Protein 9HFJ (pdb70)

Nearest PDB structures (foldseek):
  3rfz-assembly3_B  TM=6.258E-01  e=2.443E-03  Escherichia coli
  6fwv-assembly2_B  TM=6.208E-01  e=6.129E-03  Bacillus anthracis
  6fwv-assembly1_A  TM=6.391E-01  e=9.709E-03  Bacillus anthracis
  3rfz-assembly3_E-2  TM=5.657E-01  e=2.903E-03  Escherichia coli
  6e14-assembly1_D  TM=5.363E-01  e=2.171E-02  Escherichia coli

Solvent-accessible surface area: 5100 Å² total; per-residue (Å²): 219,104,44,54,0,117,5,68,0,5,30,74,119,45,110,49,5,94,28,0,37,0,56,28,29,211,59,147,48,39,42,113,2,64,137,80,0,56,9,49,12,73,0,41,41,141,20,29,0,30,0,33,63,124,38,43,138,74,59,95,28,60,0,110,44,108,78,76,17,141,1,46,0,96,126,78,174,108,174,204

Sequence (80 aa):
QQITVKGHVVDATGEPVIGASVIEGKSTNGTITDIDGNFSLNVSANSSALTISFVGYKKTQTVSVNGKTALKVTLQELEHHH

B-factor: mean 22.39, std 11.8, range [12.03, 117.42]

Foldseek 3Di:
DWAKAKEAEEEPVRQADAFKWKAWPPDPFIDGAHPRRIDIGIGHQQTWIWIDDPQWDIDIGGNNNPNYYYHYTYGDDDDD

Structure (mmCIF, N/CA/C/O backbone):
data_9HFJ
#
_entry.id   9HFJ
#
_cell.length_a   62.084
_cell.length_b   62.084
_cell.length_c   53.202
_cell.angle_alpha   90
_cell.angle_beta   90
_cell.angle_gamma   120
#
_symmetry.space_group_name_H-M   'H 3'
#
loop_
_entity.id
_entity.type
_entity.pdbx_description
1 polymer 'SusC homolog'
2 non-polymer 'NICKEL (II) ION'
3 non-polymer 'THIOCYANATE ION'
4 non-polymer 1,2-ETHANEDIOL
5 non-polymer DI(HYDROXYETHYL)ETHER
6 non-polymer 'TRIETHYLENE GLYCOL'
7 water water
#
loop_
_atom_site.group_PDB
_atom_site.id
_atom_site.type_symbol
_atom_site.label_atom_id
_atom_site.label_alt_id
_atom_site.label_comp_id
_atom_site.label_asym_id
_atom_site.label_entity_id
_atom_site.label_seq_id
_atom_site.pdbx_PDB_ins_code
_atom_site.Cartn_x
_atom_site.Cartn_y
_atom_site.Cartn_z
_atom_site.occupancy
_atom_site.B_iso_or_equiv
_atom_site.auth_seq_id
_atom_site.auth_comp_id
_atom_site.auth_asym_id
_atom_site.auth_atom_id
_atom_site.pdbx_PDB_model_num
ATOM 1 N N . GLN A 1 3 ? 4.098 -17.232 8.219 1 50.091 30 GLN A N 1
ATOM 2 C CA . GLN A 1 3 ? 2.969 -18.189 8.065 1 42.81 30 GLN A CA 1
ATOM 3 C C . GLN A 1 3 ? 1.736 -17.655 8.799 1 38.112 30 GLN A C 1
ATOM 4 O O . GLN A 1 3 ? 0.616 -18.098 8.54 1 36.874 30 GLN A O 1
ATOM 10 N N . GLN A 1 4 ? 1.957 -16.713 9.725 1 31.118 31 GLN A N 1
ATOM 11 C CA . GLN A 1 4 ? 0.848 -16.01 10.347 1 25.166 31 GLN A CA 1
ATOM 12 C C . GLN A 1 4 ? 1.068 -14.502 10.179 1 22.878 31 GLN A C 1
ATOM 13 O O . GLN A 1 4 ? 2.125 -14.032 9.769 1 24.798 31 GLN A O 1
ATOM 19 N N . ILE A 1 5 ? 0.037 -13.73 10.505 1 18.499 32 ILE A N 1
ATOM 20 C CA . ILE A 1 5 ? 0.192 -12.334 10.883 1 16.644 32 ILE A CA 1
ATOM 21 C C . ILE A 1 5 ? -0.372 -12.13 12.293 1 16.95 32 ILE A C 1
ATOM 22 O O . ILE A 1 5 ? -1.11 -12.98 12.816 1 19.014 32 ILE A O 1
ATOM 27 N N . THR A 1 6 ? -0.041 -10.984 12.902 1 16.229 33 THR A N 1
ATOM 28 C CA . THR A 1 6 ? -0.574 -10.655 14.206 1 16.272 33 THR A CA 1
ATOM 29 C C . THR A 1 6 ? -1.676 -9.628 13.984 1 16.627 33 THR A C 1
ATOM 30 O O . THR A 1 6 ? -1.432 -8.554 13.464 1 17.969 33 THR A O 1
ATOM 34 N N . VAL A 1 7 ? -2.926 -10.014 14.296 1 16.114 34 VAL A N 1
ATOM 35 C CA . VAL A 1 7 ? -4.032 -9.088 14.191 1 16.051 34 VAL A CA 1
ATOM 36 C C . VAL A 1 7 ? -4.302 -8.434 15.543 1 16.332 34 VAL A C 1
ATOM 37 O O . VAL A 1 7 ? -4.513 -9.138 16.549 1 17.6 34 VAL A O 1
ATOM 41 N N . LYS A 1 8 ? -4.287 -7.1 15.548 1 15.748 35 LYS A N 1
ATOM 42 C CA . LYS A 1 8 ? -4.67 -6.312 16.711 1 17.785 35 LYS A CA 1
ATOM 43 C C . LYS A 1 8 ? -6.057 -5.735 16.432 1 18.103 35 LYS A C 1
ATOM 44 O O . LYS A 1 8 ? -6.3 -5.14 15.382 1 21.28 35 LYS A O 1
ATOM 50 N N . GLY A 1 9 ? -7.003 -6.069 17.281 1 16.168 36 GLY A N 1
ATOM 51 C CA . GLY A 1 9 ? -8.387 -5.703 16.994 1 15.637 36 GLY A CA 1
ATOM 52 C C . GLY A 1 9 ? -9.025 -4.995 18.185 1 16.432 36 GLY A C 1
ATOM 53 O O . GLY A 1 9 ? -8.506 -5.041 19.311 1 16.991 36 GLY A O 1
ATOM 54 N N . HIS A 1 10 ? -10.132 -4.314 17.884 1 14.612 37 HIS A N 1
ATOM 55 C CA . HIS A 1 10 ? -10.918 -3.589 18.848 1 16.055 37 HIS A CA 1
ATOM 56 C C . HIS A 1 10 ? -12.388 -3.942 18.623 1 15.027 37 HIS A C 1
ATOM 57 O O . HIS A 1 10 ? -12.909 -3.778 17.531 1 16.847 37 HIS A O 1
ATOM 64 N N . VAL A 1 11 ? -13.026 -4.378 19.708 1 14.496 38 VAL A N 1
ATOM 65 C CA . VAL A 1 11 ? -14.40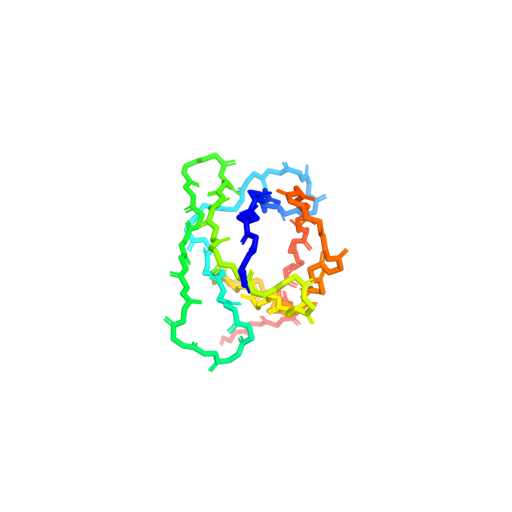6 -4.847 19.662 1 13.727 38 VAL A CA 1
ATOM 66 C C .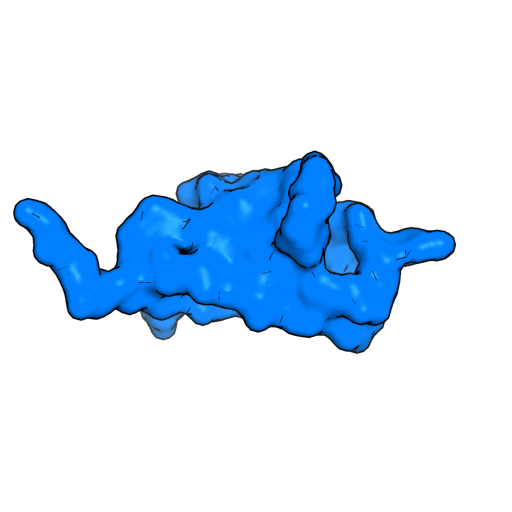 VAL A 1 11 ? -15.286 -3.874 20.447 1 13.849 38 VAL A C 1
ATOM 67 O O . VAL A 1 11 ? -15.017 -3.652 21.637 1 14.268 38 VAL A O 1
ATOM 71 N N . VAL A 1 12 ? -16.33 -3.412 19.778 1 13.398 39 VAL A N 1
ATOM 72 C CA . VAL A 1 12 ? -17.25 -2.449 20.388 1 14.466 39 VAL A CA 1
ATOM 73 C C . VAL A 1 12 ? -18.683 -2.909 20.205 1 14.777 39 VAL A C 1
ATOM 74 O O . VAL A 1 12 ? -18.977 -3.736 19.335 1 14.32 39 VAL A O 1
ATOM 78 N N . ASP A 1 13 ? -19.594 -2.3 20.961 1 15.806 40 ASP A N 1
ATOM 79 C CA . ASP A 1 13 ? -21.019 -2.419 20.697 1 16.005 40 ASP A CA 1
ATOM 80 C C . ASP A 1 13 ? -21.429 -1.334 19.68 1 19.412 40 ASP A C 1
ATOM 81 O O . ASP A 1 13 ? -20.588 -0.535 19.191 1 19.508 40 ASP A O 1
ATOM 86 N N . ALA A 1 14 ? -22.728 -1.275 19.375 1 18.763 41 ALA A N 1
ATOM 87 C CA . ALA A 1 14 ? -23.2 -0.358 18.328 1 20.472 41 ALA A CA 1
ATOM 88 C C . ALA A 1 14 ? -23.03 1.112 18.736 1 24.852 41 ALA A C 1
ATOM 89 O O . ALA A 1 14 ? -22.957 1.959 17.842 1 25.946 41 ALA A O 1
ATOM 91 N N . THR A 1 15 ? -22.901 1.409 20.029 1 21.277 42 THR A N 1
ATOM 92 C CA . THR A 1 15 ? -22.649 2.79 20.457 1 25.579 42 THR A CA 1
ATOM 93 C C . THR A 1 15 ? -21.158 3.13 20.501 1 26.023 42 THR A C 1
ATOM 94 O O . THR A 1 15 ? -20.777 4.265 20.806 1 28.165 42 THR A O 1
ATOM 98 N N . GLY A 1 16 ? -20.271 2.16 20.226 1 20.711 43 GLY A N 1
ATOM 99 C CA . GLY A 1 16 ? -18.85 2.414 20.216 1 21.667 43 GLY A CA 1
ATOM 100 C C . GLY A 1 16 ? -18.145 2.178 21.558 1 18.508 43 GLY A C 1
ATOM 101 O O . GLY A 1 16 ? -16.938 2.403 21.632 1 21.415 43 GLY A O 1
ATOM 102 N N . GLU A 1 17 ? -18.851 1.646 22.557 1 19.074 44 GLU A N 1
ATOM 103 C CA . GLU A 1 17 ? -18.243 1.309 23.833 1 20.354 44 GLU A CA 1
ATOM 104 C C . GLU A 1 17 ? -17.569 -0.07 23.741 1 17.617 44 GLU A C 1
ATOM 105 O O . GLU A 1 17 ? -18.097 -0.971 23.062 1 19.002 44 GLU A O 1
ATOM 111 N N . PRO A 1 18 ? -16.378 -0.24 24.346 1 17.737 45 PRO A N 1
ATOM 112 C CA . PRO A 1 18 ? -15.67 -1.511 24.293 1 18.191 45 PRO A CA 1
ATOM 113 C C . PRO A 1 18 ? -16.501 -2.65 24.86 1 17.228 45 PRO A C 1
ATOM 114 O O . PRO A 1 18 ? -17.242 -2.512 25.841 1 18.264 45 PRO A O 1
ATOM 118 N N . VAL A 1 19 ? -16.353 -3.809 24.2 1 15.727 46 VAL A N 1
ATOM 119 C CA . VAL A 1 19 ? -16.871 -5.056 24.747 1 15.86 46 VAL A CA 1
ATOM 120 C C . VAL A 1 19 ? -15.735 -5.782 25.459 1 14.739 46 VAL A C 1
ATOM 121 O O . VAL A 1 19 ? -14.703 -6.052 24.815 1 14.498 46 VAL A O 1
ATOM 125 N N . ILE A 1 20 ? -15.845 -5.969 26.785 1 15.613 47 ILE A N 1
ATOM 126 C CA . ILE A 1 20 ? -14.752 -6.446 27.617 1 16.303 47 ILE A CA 1
ATOM 127 C C . ILE A 1 20 ? -14.977 -7.923 27.956 1 15.027 47 ILE A C 1
ATOM 128 O O . ILE A 1 20 ? -16.005 -8.316 28.507 1 17.501 47 ILE A O 1
ATOM 133 N N . GLY A 1 21 ? -13.971 -8.739 27.594 1 14.843 48 GLY A N 1
ATOM 134 C CA . GLY A 1 21 ? -14.099 -10.18 27.797 1 16.224 48 GLY A CA 1
ATOM 135 C C . GLY A 1 21 ? -14.704 -10.981 26.641 1 15.067 48 GLY A C 1
ATOM 136 O O . GLY A 1 21 ? -15.024 -12.153 26.846 1 14.64 48 GLY A O 1
ATOM 137 N N . ALA A 1 22 ? -14.86 -10.374 25.46 1 14.164 49 ALA A N 1
ATOM 138 C CA . ALA A 1 22 ? -15.389 -11.115 24.322 1 14.197 49 ALA A CA 1
ATOM 139 C C . ALA A 1 22 ? -14.352 -12.142 23.855 1 13.29 49 ALA A C 1
ATOM 140 O O . ALA A 1 22 ? -13.154 -11.914 23.892 1 14.227 49 ALA A O 1
ATOM 142 N N . SER A 1 23 ? -14.856 -13.294 23.41 1 12.886 50 SER A N 1
ATOM 143 C CA . SER A 1 23 ? -14.028 -14.361 22.845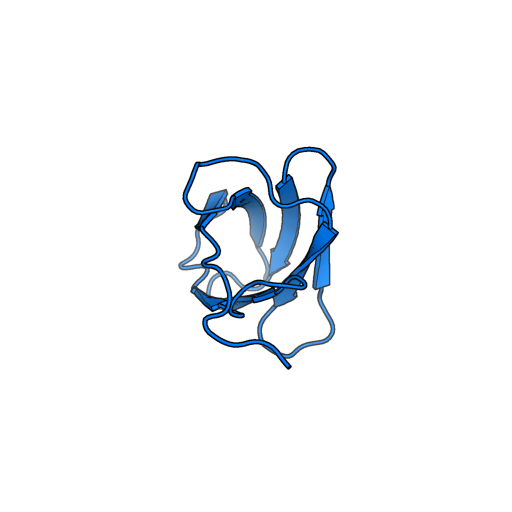 1 12.03 50 SER A CA 1
ATOM 144 C C . SER A 1 23 ? -13.737 -14.061 21.376 1 12.86 50 SER A C 1
ATOM 145 O O . SER A 1 23 ? -14.634 -13.643 20.619 1 12.826 50 SER A O 1
ATOM 148 N N . VAL A 1 24 ? -12.479 -14.25 20.987 1 12.502 51 VAL A N 1
ATOM 149 C CA . VAL A 1 24 ? -12.035 -14.002 19.615 1 12.754 51 VAL A CA 1
ATOM 150 C C . VAL A 1 24 ? -11.247 -15.236 19.204 1 13.039 51 VAL A C 1
ATOM 151 O O . VAL A 1 2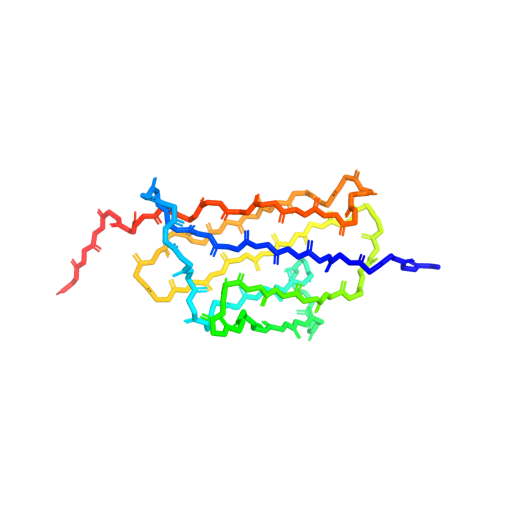4 ? -10.179 -15.48 19.767 1 14.123 51 VAL A O 1
ATOM 155 N N . ILE A 1 25 ? -11.794 -16.043 18.285 1 12.677 52 ILE A N 1
ATOM 156 C CA . ILE A 1 25 ? -11.207 -17.342 17.956 1 13.902 52 ILE A CA 1
ATOM 157 C C . ILE A 1 25 ? -10.916 -17.388 16.447 1 14.316 52 ILE A C 1
ATOM 158 O O . ILE A 1 25 ? -11.674 -16.84 15.627 1 14.291 52 ILE A O 1
ATOM 163 N N . GLU A 1 26 ? -9.798 -17.988 16.067 1 14.523 53 GLU A N 1
ATOM 164 C CA . GLU A 1 26 ? -9.489 -18.176 14.646 1 15.383 53 GLU A CA 1
ATOM 165 C C . GLU A 1 26 ? -10.389 -19.302 14.122 1 15.361 53 GLU A C 1
ATOM 166 O O . GLU A 1 26 ? -10.324 -20.499 14.525 1 16.981 53 GLU A O 1
ATOM 172 N N . GLY A 1 27 ? -11.263 -18.928 13.166 1 16.813 54 GLY A N 1
ATOM 173 C CA . GLY A 1 27 ? -12.232 -19.89 12.648 1 19.117 54 GLY A CA 1
ATOM 174 C C . GLY A 1 27 ? -12.917 -20.653 13.767 1 16.545 54 GLY A C 1
ATOM 175 O O . GLY A 1 27 ? -13.53 -20.057 14.676 1 17.782 54 GLY A O 1
ATOM 176 N N . LYS A 1 28 ? -12.918 -21.974 13.635 1 17.405 55 LYS A N 1
ATOM 177 C CA . LYS A 1 28 ? -13.466 -22.906 14.614 1 18.305 55 LYS A CA 1
ATOM 178 C C . LYS A 1 28 ? -12.368 -23.735 15.278 1 21.369 55 LYS A C 1
ATOM 179 O O . LYS A 1 28 ? -12.595 -24.875 15.731 1 20.361 55 LYS A O 1
ATOM 185 N N . SER A 1 29 ? -11.15 -23.169 15.308 1 17.962 56 SER A N 1
ATOM 186 C CA . SER A 1 29 ? -9.97 -23.844 15.856 1 17.993 56 SER A CA 1
ATOM 187 C C . SER A 1 29 ? -9.864 -23.642 17.381 1 17.645 56 SER A C 1
ATOM 188 O O . SER A 1 29 ? -10.736 -23.015 17.984 1 17.032 56 SER A O 1
ATOM 191 N N . THR A 1 30 ? -8.746 -24.104 17.953 1 17.739 57 THR A N 1
ATOM 192 C CA . THR A 1 30 ? -8.503 -23.846 19.387 1 16.071 57 THR A CA 1
ATOM 193 C C . THR A 1 30 ? -7.643 -22.597 19.607 1 16.039 57 THR A C 1
ATOM 194 O O . THR A 1 30 ? -7.34 -22.266 20.762 1 16.835 57 THR A O 1
ATOM 198 N N . ASN A 1 31 ? -7.292 -21.882 18.54 1 14.735 58 ASN A N 1
ATOM 199 C CA . ASN A 1 31 ? -6.506 -20.649 18.676 1 13.098 58 ASN A CA 1
ATOM 200 C C . ASN A 1 31 ? -7.402 -19.459 19.01 1 14.043 58 ASN A C 1
ATOM 201 O O . ASN A 1 31 ? -8.16 -18.981 18.152 1 15.275 58 ASN A O 1
ATOM 206 N N . GLY A 1 32 ? -7.375 -18.98 20.249 1 13.949 59 GLY A N 1
ATOM 207 C CA . GLY A 1 32 ? -8.332 -17.966 20.676 1 14.467 59 GLY A CA 1
ATOM 208 C C . GLY A 1 32 ? -7.778 -17.091 21.781 1 15.875 59 GLY A C 1
ATOM 209 O O . GLY A 1 32 ? -6.793 -17.463 22.436 1 14.5 59 GLY A O 1
ATOM 210 N N . THR A 1 33 ? -8.436 -15.958 21.975 1 13.912 60 THR A N 1
ATOM 211 C CA . THR A 1 33 ? -8.092 -15.013 23.015 1 13.151 60 THR A CA 1
ATOM 212 C C . THR A 1 33 ? -9.375 -14.337 23.491 1 12.751 60 THR A C 1
ATOM 213 O O . THR A 1 33 ? -10.472 -14.736 23.128 1 12.666 60 THR A O 1
ATOM 217 N N . ILE A 1 34 ? -9.191 -13.362 24.404 1 13.628 61 ILE A N 1
ATOM 218 C CA . ILE A 1 34 ? -10.303 -12.566 24.905 1 15.484 61 ILE A CA 1
ATOM 219 C C . ILE A 1 34 ? -9.939 -11.086 24.811 1 16.17 61 ILE A C 1
ATOM 220 O O . ILE A 1 34 ? -8.754 -10.718 24.842 1 17.794 61 ILE A O 1
ATOM 225 N N . THR A 1 35 ? -10.949 -10.222 24.691 1 14.255 62 THR A N 1
ATOM 226 C CA . THR A 1 35 ? -10.689 -8.789 24.709 1 14.582 62 THR A CA 1
ATOM 227 C C . THR A 1 35 ? -10.422 -8.342 26.149 1 15.557 62 THR A C 1
ATOM 228 O O . THR A 1 35 ? -10.989 -8.856 27.12 1 15.46 62 THR A O 1
ATOM 232 N N . ASP A 1 36 ? -9.548 -7.321 26.192 1 15.524 63 ASP A N 1
ATOM 233 C CA . ASP A 1 36 ? -9.132 -6.714 27.458 1 17.923 63 ASP A CA 1
ATOM 234 C C . ASP A 1 36 ? -10.115 -5.627 27.87 1 17.65 63 ASP A C 1
ATOM 235 O O . ASP A 1 36 ? -11.176 -5.378 27.321 1 17.418 63 ASP A O 1
ATOM 240 N N . ILE A 1 37 ? -9.659 -4.934 28.928 1 22.306 64 ILE A N 1
ATOM 241 C CA . ILE A 1 37 ? -10.384 -3.871 29.585 1 22.415 64 ILE A CA 1
ATOM 242 C C . ILE A 1 37 ? -10.719 -2.725 28.626 1 22.584 64 ILE A C 1
ATOM 243 O O . ILE A 1 37 ? -11.669 -1.986 28.844 1 25.051 64 ILE A O 1
ATOM 248 N N . ASP A 1 38 ? -9.966 -2.605 27.517 1 19.709 65 ASP A N 1
ATOM 249 C CA . ASP A 1 38 ? -10.209 -1.566 26.521 1 20.043 65 ASP A CA 1
ATOM 250 C C . ASP A 1 38 ? -10.892 -2.096 25.248 1 18.166 65 ASP A C 1
ATOM 251 O O . ASP A 1 38 ? -11.065 -1.369 24.27 1 19.626 65 ASP A O 1
ATOM 256 N N . GLY A 1 39 ? -11.358 -3.358 25.285 1 17.688 66 GLY A N 1
ATOM 257 C CA . GLY A 1 39 ? -11.991 -3.933 24.098 1 17.386 66 GLY A CA 1
ATOM 258 C C . GLY A 1 39 ? -10.969 -4.458 23.084 1 17.116 66 GLY A C 1
ATOM 259 O O . GLY A 1 39 ? -11.355 -4.851 21.975 1 16.392 66 GLY A O 1
ATOM 260 N N . ASN A 1 40 ? -9.703 -4.551 23.46 1 15.457 67 ASN A N 1
ATOM 261 C CA . ASN A 1 40 ? -8.64 -4.891 22.516 1 15.534 67 ASN A CA 1
ATOM 262 C C . ASN A 1 40 ? -8.217 -6.346 22.647 1 15.205 67 ASN A C 1
ATOM 263 O O . ASN A 1 40 ? -8.291 -6.932 23.718 1 15.547 67 ASN A O 1
ATOM 268 N N . PHE A 1 41 ? -7.803 -6.905 21.487 1 15.056 68 PHE A N 1
ATOM 269 C CA . PHE A 1 41 ? -7.242 -8.249 21.455 1 15.046 68 PHE A CA 1
ATOM 270 C C . PHE A 1 41 ? -6.028 -8.274 20.532 1 14.335 68 PHE A C 1
ATOM 271 O O . PHE A 1 41 ? -5.869 -7.419 19.654 1 15.689 68 PHE A O 1
ATOM 279 N N . SER A 1 42 ? -5.216 -9.332 20.686 1 15.477 69 SER A N 1
ATOM 280 C CA . SER A 1 42 ? -4.121 -9.635 19.786 1 15.835 69 SER A CA 1
ATOM 281 C C . SER A 1 42 ? -4.172 -11.139 19.533 1 14.27 69 SER A C 1
ATOM 282 O O . SER A 1 42 ? -4.331 -11.925 20.475 1 15.111 69 SER A O 1
ATOM 285 N N . LEU A 1 43 ? -4.128 -11.547 18.255 1 14.003 70 LEU A N 1
ATOM 286 C CA . LEU A 1 43 ? -4.151 -12.963 17.97 1 13.896 70 LEU A CA 1
ATOM 287 C C . LEU A 1 43 ? -3.257 -13.191 16.751 1 13.266 70 LEU A C 1
ATOM 288 O O . LEU A 1 43 ? -3.326 -12.429 1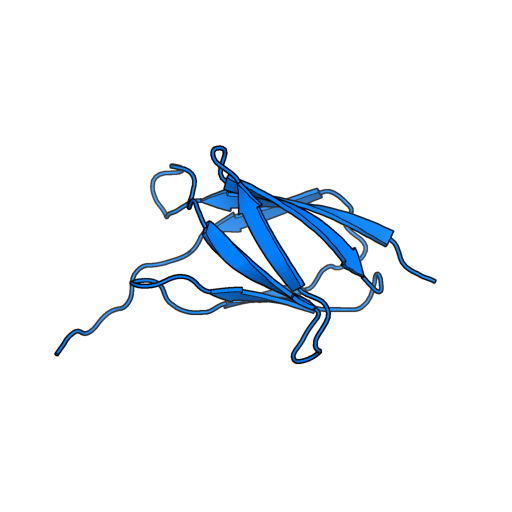5.776 1 15.104 70 LEU A O 1
ATOM 293 N N . ASN A 1 44 ? -2.508 -14.296 16.755 1 15.152 71 ASN A N 1
ATOM 294 C CA . ASN A 1 44 ? -1.69 -14.647 15.599 1 15.454 71 ASN A CA 1
ATOM 295 C C . ASN A 1 44 ? -2.478 -15.633 14.751 1 14.92 71 ASN A C 1
ATOM 296 O O . ASN A 1 44 ? -2.904 -16.675 15.249 1 16.21 71 ASN A O 1
ATOM 301 N N . VAL A 1 45 ? -2.697 -15.281 13.48 1 14.856 72 VAL A N 1
ATOM 302 C CA . VAL A 1 45 ? -3.606 -16.069 12.632 1 14.44 72 VAL A CA 1
ATOM 303 C C . VAL A 1 45 ? -3.054 -16.119 11.209 1 16.423 72 VAL A C 1
ATOM 304 O O . VAL A 1 45 ? -2.228 -15.27 10.846 1 18.523 72 VAL A O 1
ATOM 308 N N . SER A 1 46 ? -3.598 -17.028 10.386 1 15.708 73 SER A N 1
ATOM 309 C CA . SER A 1 46 ? -3.383 -16.975 8.958 1 15.704 73 SER A CA 1
ATOM 310 C C . SER A 1 46 ? -4.016 -15.721 8.347 1 16.258 73 SER A C 1
ATOM 311 O O . SER A 1 46 ? -5.166 -15.329 8.671 1 15.543 73 SER A O 1
ATOM 314 N N . ALA A 1 47 ? -3.301 -15.053 7.438 1 16.959 74 ALA A N 1
ATOM 315 C CA . ALA A 1 47 ? -3.825 -13.831 6.852 1 15.227 74 ALA A CA 1
ATOM 316 C C . ALA A 1 47 ? -5.132 -14.037 6.067 1 14.907 74 ALA A C 1
ATOM 317 O O . ALA A 1 47 ? -5.884 -13.094 5.836 1 15.649 74 ALA A O 1
ATOM 319 N N . ASN A 1 48 ? -5.373 -15.3 5.628 1 14.103 75 ASN A N 1
ATOM 320 C CA .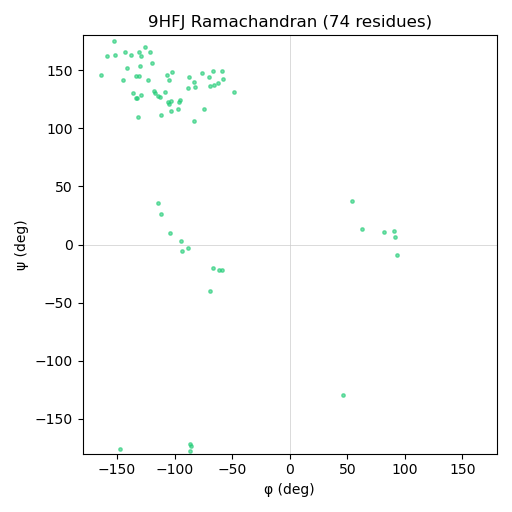 ASN A 1 48 ? -6.544 -15.658 4.809 1 15.712 75 ASN A CA 1
ATOM 321 C C . ASN A 1 48 ? -7.708 -16.221 5.652 1 15.937 75 ASN A C 1
ATOM 322 O O . ASN A 1 48 ? -8.7 -16.726 5.098 1 15.997 75 ASN A O 1
ATOM 327 N N A SER A 1 49 ? -7.571 -16.16 6.987 0.5 14.706 76 SER A N 1
ATOM 328 N N B SER A 1 49 ? -7.593 -16.115 6.982 0.5 14.837 76 SER A N 1
ATOM 329 C CA A SER A 1 49 ? -8.517 -16.783 7.904 0.5 14.569 76 SER A CA 1
ATOM 330 C CA B SER A 1 49 ? -8.558 -16.754 7.862 0.5 14.667 76 SER A CA 1
ATOM 331 C C A SER A 1 49 ? -9.684 -15.852 8.222 0.5 12.997 76 SER A C 1
ATOM 332 C C B SER A 1 49 ? -9.752 -15.854 8.164 0.5 13.307 76 SER A C 1
ATOM 333 O O A SER A 1 49 ? -9.799 -14.752 7.682 0.5 12.995 76 SER A O 1
ATOM 334 O O B SER A 1 49 ? -9.977 -14.815 7.533 0.5 13.699 76 SER A O 1
ATOM 339 N N . ALA A 1 50 ? -10.551 -16.321 9.127 1 13.103 77 ALA A N 1
ATOM 340 C CA . ALA A 1 50 ? -11.687 -15.523 9.61 1 12.738 77 ALA A CA 1
ATOM 341 C C . ALA A 1 50 ? -11.736 -15.694 11.116 1 14.203 77 ALA A C 1
ATOM 342 O O . ALA A 1 50 ? -11.336 -16.745 11.623 1 15.784 77 ALA A O 1
ATOM 344 N N . LEU A 1 51 ? -12.192 -14.655 11.806 1 12.88 78 LEU A N 1
ATOM 345 C CA . LEU A 1 51 ? -12.287 -14.682 13.277 1 13.339 78 LEU A CA 1
ATOM 346 C C . LEU A 1 51 ? -13.743 -14.841 13.666 1 13.405 78 LEU A C 1
ATOM 347 O O . LEU A 1 51 ? -14.618 -14.221 13.038 1 14.311 78 LEU A O 1
ATOM 352 N N . THR A 1 52 ? -13.986 -15.622 14.711 1 12.774 79 THR A N 1
ATOM 353 C CA . THR A 1 52 ? -15.323 -15.703 15.276 1 13.626 79 THR A CA 1
ATOM 354 C C . THR A 1 52 ? -15.323 -14.935 16.587 1 12.611 79 THR A C 1
ATOM 355 O O . THR A 1 52 ? -14.492 -15.247 17.458 1 13.122 79 THR A O 1
ATOM 359 N N . ILE A 1 53 ? -16.173 -13.94 16.725 1 13.071 80 ILE A N 1
ATOM 360 C CA . ILE A 1 53 ? -16.227 -13.068 17.894 1 13.265 80 ILE A CA 1
ATOM 361 C C . ILE A 1 53 ? -17.569 -13.304 18.587 1 12.492 80 ILE A C 1
ATOM 362 O O . ILE A 1 53 ? -18.628 -13.227 17.945 1 13.395 80 ILE A O 1
ATOM 367 N N . SER A 1 54 ? -17.534 -13.578 19.901 1 12.627 81 SER A N 1
ATOM 368 C CA . SER A 1 54 ? -18.744 -13.862 20.662 1 12.938 81 SER A CA 1
ATOM 369 C C . SER A 1 54 ? -18.657 -13.226 22.045 1 14.249 81 SER A C 1
ATOM 370 O O . SER A 1 54 ? -17.579 -13.103 22.623 1 15.032 81 SER A O 1
ATOM 373 N N . PHE A 1 55 ? -19.816 -12.894 22.594 1 14.584 82 PHE A N 1
ATOM 374 C CA . PHE A 1 55 ? -19.882 -12.445 23.98 1 13.896 82 PHE A CA 1
ATOM 375 C C . PHE A 1 55 ? -21.329 -12.533 24.433 1 14.207 82 PHE A C 1
ATOM 376 O O . PHE A 1 55 ? -22.219 -12.313 23.622 1 14.696 82 PHE A O 1
ATOM 384 N N . VAL A 1 56 ? -21.496 -12.869 25.718 1 15.228 83 VAL A N 1
ATOM 385 C CA . VAL A 1 56 ? -22.85 -12.99 26.267 1 15.685 83 VAL A CA 1
ATOM 386 C C . VAL A 1 56 ? -23.68 -11.77 25.903 1 16.039 83 VAL A C 1
ATOM 387 O O . VAL A 1 56 ? -23.264 -10.612 26.077 1 17.515 83 VAL A O 1
ATOM 391 N N . GLY A 1 57 ? -24.885 -12.064 25.403 1 15.18 84 GLY A N 1
ATOM 392 C CA . GLY A 1 57 ? -25.839 -10.994 25.144 1 16.472 84 GLY A CA 1
ATOM 393 C C . GLY A 1 57 ? -25.772 -10.467 23.708 1 15.369 84 GLY A C 1
ATOM 394 O O . GLY A 1 57 ? -26.618 -9.677 23.265 1 16.853 84 GLY A O 1
ATOM 395 N N . TYR A 1 58 ? -24.76 -10.891 22.924 1 13.955 85 TYR A N 1
ATOM 396 C CA . TYR A 1 58 ? -24.546 -10.41 21.562 1 13.711 85 TYR A CA 1
ATOM 397 C C . TYR A 1 58 ? -24.617 -11.541 20.537 1 14.029 85 TYR A C 1
ATOM 398 O O . TYR A 1 58 ? -24.352 -12.716 20.847 1 13.799 85 TYR A O 1
ATOM 407 N N . LYS A 1 59 ? -24.921 -11.185 19.294 1 14.025 86 LYS A N 1
ATOM 408 C CA A LYS A 1 59 ? -24.913 -12.101 18.164 0.5 13.367 86 LYS A CA 1
ATOM 409 C CA B LYS A 1 59 ? -24.9 -12.132 18.198 0.5 13.917 86 LYS A CA 1
ATOM 410 C C . LYS A 1 59 ? -23.458 -12.421 17.812 1 14.311 86 LYS A C 1
ATOM 411 O O . LYS A 1 59 ? -22.663 -11.514 17.518 1 15.152 86 LYS A O 1
ATOM 422 N N . THR A 1 60 ? -23.126 -13.719 17.767 1 14.495 87 THR A N 1
ATOM 423 C CA . THR A 1 60 ? -21.803 -14.152 17.295 1 15.21 87 THR A CA 1
ATOM 424 C C . THR A 1 60 ? -21.597 -13.749 15.846 1 15.134 87 THR A C 1
ATOM 425 O O . THR A 1 60 ? -22.524 -13.829 15.008 1 16.631 87 THR A O 1
ATOM 429 N N . GLN A 1 61 ? -20.389 -13.295 15.542 1 14.85 88 GLN A N 1
ATOM 430 C CA . GLN A 1 61 ? -20.091 -12.816 14.213 1 14.901 88 GLN A CA 1
ATOM 431 C C . GLN A 1 61 ? -18.805 -13.446 13.707 1 14.832 88 GLN A C 1
ATOM 432 O O . GLN A 1 61 ? -17.836 -13.597 14.462 1 17.196 88 GLN A O 1
ATOM 438 N N . THR A 1 62 ? -18.753 -13.713 12.411 1 14.787 89 THR A N 1
ATOM 439 C CA . THR A 1 62 ? -17.554 -14.177 11.732 1 15.552 89 THR A CA 1
ATOM 440 C C . THR A 1 62 ? -17.081 -12.997 10.887 1 16.397 89 THR A C 1
ATOM 441 O O . THR A 1 62 ? -17.888 -12.414 10.137 1 17.181 89 THR A O 1
ATOM 445 N N . VAL A 1 63 ? -15.776 -12.651 10.975 1 14.396 90 VAL A N 1
ATOM 446 C CA . VAL A 1 63 ? -15.192 -11.553 10.237 1 15.628 90 VAL A CA 1
ATOM 447 C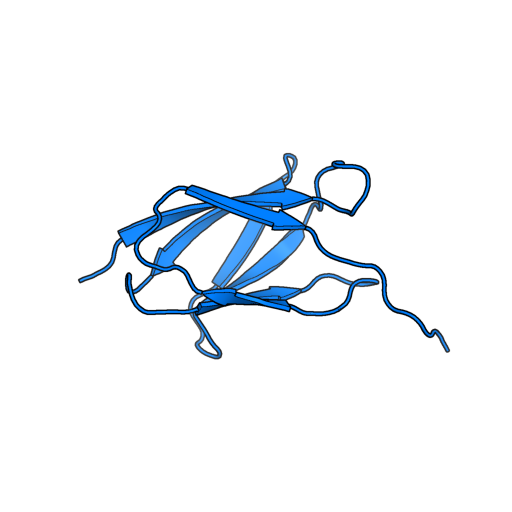 C . VAL A 1 63 ? -13.954 -12.082 9.531 1 14.156 90 VAL A C 1
ATOM 448 O O . VAL A 1 63 ? -13.018 -12.589 10.171 1 14.853 90 VAL A O 1
ATOM 452 N N . SER A 1 64 ? -13.847 -11.843 8.226 1 12.528 91 SER A N 1
ATOM 453 C CA . SER A 1 64 ? -12.649 -12.191 7.47 1 12.477 91 SER A CA 1
ATOM 454 C C . SER A 1 64 ? -11.487 -11.298 7.871 1 13.345 91 SER A C 1
ATOM 455 O O . SER A 1 64 ? -11.647 -10.075 8.025 1 15.861 91 SER A O 1
ATOM 458 N N . VAL A 1 65 ? -10.312 -11.893 8.046 1 14.079 92 VAL A N 1
ATOM 459 C CA . VAL A 1 65 ? -9.116 -11.124 8.351 1 13.445 92 VAL A CA 1
ATOM 460 C C . VAL A 1 65 ? -8.679 -10.291 7.148 1 15.508 92 VAL A C 1
ATOM 461 O O . VAL A 1 65 ? -8.229 -9.143 7.317 1 16.201 92 VAL 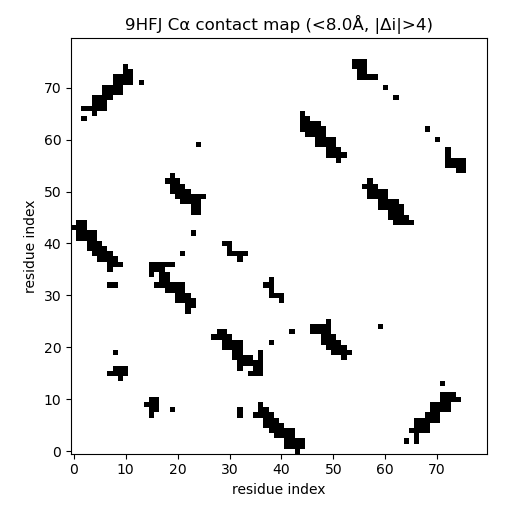A O 1
ATOM 465 N N . ASN A 1 66 ? -8.779 -10.869 5.941 1 16.089 93 ASN A N 1
ATOM 466 C CA . ASN A 1 66 ? -8.431 -10.124 4.729 1 18.697 93 ASN A CA 1
ATOM 467 C C . ASN A 1 66 ? -7.008 -9.539 4.806 1 19.327 93 ASN A C 1
ATOM 468 O O . ASN A 1 66 ? -6.788 -8.45 4.275 1 19.674 93 ASN A O 1
ATOM 473 N N . GLY A 1 67 ? -6.048 -10.254 5.397 1 16.775 94 GLY A N 1
ATOM 474 C CA . GLY A 1 67 ? -4.687 -9.761 5.511 1 18.005 94 GLY A CA 1
ATOM 475 C C . GLY A 1 67 ? -4.503 -8.494 6.343 1 22.291 94 GLY A C 1
ATOM 476 O O . GLY A 1 67 ? -3.397 -7.955 6.324 1 22.585 94 GLY A O 1
ATOM 477 N N . LYS A 1 68 ? -5.489 -8.055 7.133 1 17.691 95 LYS A N 1
ATOM 478 C CA . LYS A 1 68 ? -5.413 -6.824 7.925 1 17.724 95 LYS A CA 1
ATOM 479 C C . LYS A 1 68 ? -4.802 -7.078 9.291 1 19.939 95 LYS A C 1
ATOM 480 O O . LYS A 1 68 ? -5.22 -8.002 9.992 1 20.235 95 LYS A O 1
ATOM 486 N N . THR A 1 69 ? -3.865 -6.212 9.717 1 17.72 96 THR A N 1
ATOM 487 C CA . THR A 1 69 ? -3.248 -6.349 11.026 1 16.812 96 THR A CA 1
ATOM 488 C C . THR A 1 69 ? -3.993 -5.493 12.043 1 16.257 96 THR A C 1
ATOM 489 O O . THR A 1 69 ? -3.626 -5.503 13.224 1 17.751 96 THR A O 1
ATOM 493 N N . ALA A 1 70 ? -4.962 -4.695 11.601 1 17.606 97 ALA A N 1
ATOM 494 C CA . ALA A 1 70 ? -5.794 -3.9 12.495 1 17.739 97 ALA A CA 1
ATOM 495 C C . ALA A 1 70 ? -7.239 -4.097 12.074 1 18.639 97 ALA A C 1
ATOM 496 O O . ALA A 1 70 ? -7.533 -3.92 10.907 1 20.311 97 ALA A O 1
ATOM 498 N N . LEU A 1 71 ? -8.108 -4.498 13.012 1 17.762 98 LEU A N 1
ATOM 499 C CA . LEU A 1 71 ? -9.511 -4.79 12.71 1 19.935 98 LEU A CA 1
ATOM 500 C C . LEU A 1 71 ? -10.392 -4.109 13.76 1 15.727 98 LEU A C 1
ATOM 501 O O . LEU A 1 71 ? -10.038 -4.119 14.947 1 18.105 98 LEU A O 1
ATOM 506 N N . LYS A 1 72 ? -11.576 -3.641 13.319 1 17.889 99 LYS A N 1
ATOM 507 C CA . LYS A 1 72 ? -12.627 -3.212 14.243 1 17.279 99 LYS A CA 1
ATOM 508 C C . LYS A 1 72 ? -13.837 -4.111 14.069 1 18.247 99 LYS A C 1
ATOM 509 O O . LYS A 1 72 ? -14.267 -4.362 12.937 1 19.309 99 LYS A O 1
ATOM 515 N N . VAL A 1 73 ? -14.351 -4.628 15.196 1 16.306 100 VAL A N 1
ATOM 516 C CA . VAL A 1 73 ? -15.566 -5.444 15.124 1 15.035 100 VAL A CA 1
ATOM 517 C C . VAL A 1 73 ? -16.664 -4.742 15.934 1 14.087 100 VAL A C 1
ATOM 518 O O . VAL A 1 73 ? -16.406 -4.307 17.059 1 15.078 100 VAL A O 1
ATOM 522 N N . THR A 1 74 ? -17.854 -4.608 15.347 1 14.893 101 THR A N 1
ATOM 523 C CA . THR A 1 74 ? -19.011 -4.009 16.038 1 14.401 101 THR A CA 1
ATOM 524 C C . THR A 1 74 ? -20.037 -5.127 16.27 1 14 101 THR A C 1
ATOM 525 O O . THR A 1 74 ? -20.626 -5.652 15.317 1 15.65 101 THR A O 1
ATOM 529 N N . LEU A 1 75 ? -20.209 -5.49 17.545 1 13.904 102 LEU A N 1
ATOM 530 C CA . LEU A 1 75 ? -21.116 -6.583 17.865 1 14.552 102 LEU A CA 1
ATOM 531 C C . LEU A 1 75 ? -22.507 -5.995 18.018 1 15.586 102 LEU A C 1
ATOM 532 O O . LEU A 1 75 ? -22.668 -4.911 18.623 1 16.913 102 LEU A O 1
ATOM 537 N N . GLN A 1 76 ? -23.504 -6.767 17.578 1 15.868 103 GLN A N 1
ATOM 538 C CA . GLN A 1 76 ? -24.909 -6.381 17.709 1 16.652 103 GLN A CA 1
ATOM 539 C C . GLN A 1 76 ? -25.582 -7.217 18.793 1 17.209 103 GLN A C 1
ATOM 540 O O . GLN A 1 76 ? -25.244 -8.384 18.961 1 17.15 103 GLN A O 1
ATOM 546 N N . GLU A 1 77 ? -26.539 -6.629 19.531 1 16.899 104 GLU A N 1
ATOM 547 C CA . GLU A 1 77 ? -27.233 -7.348 20.6 1 17.387 104 GLU A CA 1
ATOM 548 C C . GLU A 1 77 ? -28.098 -8.477 20.036 1 16.228 104 GLU A C 1
ATOM 549 O O . GLU A 1 77 ? -28.697 -8.377 18.966 1 18.957 104 GLU A O 1
ATOM 555 N N . LEU A 1 78 ? -28.251 -9.554 20.827 1 16.696 105 LEU A N 1
ATOM 556 C CA . LEU A 1 78 ? -29.235 -10.591 20.562 1 15.888 105 LEU A CA 1
ATOM 557 C C . LEU A 1 78 ? -30.638 -9.984 20.539 1 16.781 105 LEU A C 1
ATOM 558 O O . LEU A 1 78 ? -30.946 -9.046 21.274 1 19.644 105 LEU A O 1
ATOM 563 N N . GLU A 1 79 ? -31.451 -10.642 19.707 1 18.447 106 GLU A N 1
ATOM 564 C CA . GLU A 1 79 ? -32.824 -10.197 19.505 1 22.466 106 GLU A CA 1
ATOM 565 C C . GLU A 1 79 ? -33.804 -11.239 20.029 1 21.035 106 GLU A C 1
ATOM 566 O O . GLU A 1 79 ? -34.902 -11.445 19.481 1 25.193 106 GLU A O 1
ATOM 572 N N . HIS A 1 80 ? -33.446 -11.899 21.121 1 18.023 107 HIS A N 1
ATOM 573 C CA . HIS A 1 80 ? -34.418 -12.681 21.877 1 17.384 107 HIS A CA 1
ATOM 574 C C . HIS A 1 80 ? -33.863 -12.848 23.285 1 19.464 107 HIS A C 1
ATOM 575 O O . HIS A 1 80 ? -32.668 -12.67 23.541 1 17.992 107 HIS A O 1
ATOM 582 N N . HIS A 1 81 ? -34.737 -13.2 24.225 1 20.388 108 HIS A N 1
ATOM 583 C CA . HIS A 1 81 ? -34.246 -13.754 25.467 1 21.492 108 HIS A CA 1
ATOM 584 C C . HIS A 1 81 ? -35.299 -14.672 26.09 1 20.423 108 HIS A C 1
ATOM 585 O O . HIS A 1 81 ? -36.395 -14.824 25.54 1 18.249 108 HIS A O 1
ATOM 592 N N . HIS A 1 82 ? -34.916 -15.319 27.202 1 22.323 109 HIS A N 1
ATOM 593 C CA . HIS A 1 82 ? -35.67 -16.493 27.643 1 21.661 109 HIS A CA 1
ATOM 594 C C . HIS A 1 82 ? -36.181 -16.318 29.076 1 26.158 109 HIS A C 1
ATOM 595 O O . HIS A 1 82 ? -37.073 -17.119 29.417 1 28.396 109 HIS A O 1
#

Radius of gyration: 12.07 Å; Cα contacts (8 Å, |Δi|>4): 195; chains: 1; bounding box: 39×27×25 Å

Secondary structure (DSSP, 8-state):
--EEEEEEEE-TTSPBPSS-EEEETTSS-EEE--TTSEEEEEE-TT-EEEEE-TTB--EEEE-TT-SEEEEE--B-S---

InterPro domains:
  IPR008969 Carboxypeptidase-like, regulatory domain superfamily [SSF49464] (32-112)
  IPR012910 TonB-dependent receptor, plug domain [PF07715] (122-227)
  IPR023996 TonB-dependent outer membrane protein, SusC/RagA [TIGR04056] (32-999)
  IPR023997 TonB-dependent outer membrane protein SusC/RagA, conserved site [TIGR04057] (203-233)
  IPR036942 TonB-dependent receptor-like, beta-barrel domain superfamily [G3DSA:2.40.170.20] (304-999)
  IPR037066 TonB-dependent receptor, plug domain superfamily [G3DSA:2.170.130.10] (103-237)
  IPR039426 TonB-dependent receptor-like [PS52016] (121-999)

Organism: Bacteroides thetaiotaomicron (strain ATCC 29148 / DSM 2079 / JCM 5827 / CCUG 10774 / NCTC 10582 / VPI-5482 / E50) (NCBI:txid226186)